Protein AF-A0A2E9J8L7-F1 (afdb_monomer_lite)

Structure (mmCIF, N/CA/C/O backbone):
data_AF-A0A2E9J8L7-F1
#
_entry.id   AF-A0A2E9J8L7-F1
#
loop_
_atom_site.group_PDB
_atom_site.id
_atom_site.type_symbol
_atom_site.label_atom_id
_atom_site.label_alt_id
_atom_site.label_comp_id
_atom_site.label_asym_id
_atom_site.label_entity_id
_atom_site.label_seq_id
_atom_site.pdbx_PDB_ins_code
_atom_site.Cartn_x
_atom_site.Cartn_y
_atom_site.Cartn_z
_atom_site.occupancy
_atom_site.B_iso_or_equiv
_atom_site.auth_seq_id
_atom_site.auth_comp_id
_atom_site.auth_asym_id
_atom_site.auth_atom_id
_atom_site.pdbx_PDB_model_num
ATOM 1 N N . MET A 1 1 ? 15.395 -12.326 2.574 1.00 74.88 1 MET A N 1
ATOM 2 C CA . MET A 1 1 ? 14.044 -12.925 2.425 1.00 74.88 1 MET A CA 1
ATOM 3 C C . MET A 1 1 ? 13.064 -11.916 1.829 1.00 74.88 1 MET A C 1
ATOM 5 O O . MET A 1 1 ? 12.472 -12.232 0.807 1.00 74.88 1 MET A O 1
ATOM 9 N N . PHE A 1 2 ? 12.984 -10.702 2.387 1.00 81.44 2 PHE A N 1
ATOM 10 C CA . PHE A 1 2 ? 12.194 -9.572 1.873 1.00 81.44 2 PHE A CA 1
ATOM 11 C C . PHE A 1 2 ? 12.421 -9.257 0.383 1.00 81.44 2 PHE A C 1
ATOM 13 O O . PHE A 1 2 ? 11.456 -9.144 -0.360 1.00 81.44 2 PHE A O 1
ATOM 20 N N . GLU A 1 3 ? 13.674 -9.258 -0.087 1.00 83.75 3 GLU A N 1
ATOM 21 C CA . GLU A 1 3 ? 14.000 -9.020 -1.507 1.00 83.75 3 GLU A CA 1
ATOM 22 C C . GLU A 1 3 ? 13.306 -9.982 -2.485 1.00 83.75 3 GLU A C 1
ATOM 24 O O . GLU A 1 3 ? 12.950 -9.594 -3.594 1.00 83.75 3 GLU A O 1
ATOM 29 N N . ARG A 1 4 ? 13.054 -11.236 -2.079 1.00 86.25 4 ARG A N 1
ATOM 30 C CA . ARG A 1 4 ? 12.307 -12.185 -2.921 1.00 86.25 4 ARG A CA 1
ATOM 31 C C . ARG A 1 4 ? 10.831 -11.819 -3.011 1.00 86.25 4 ARG A C 1
ATOM 33 O O . ARG A 1 4 ? 10.269 -11.886 -4.093 1.00 86.25 4 ARG A O 1
ATOM 40 N N . ILE A 1 5 ? 10.233 -11.413 -1.892 1.00 87.56 5 ILE A N 1
ATOM 41 C CA . ILE A 1 5 ? 8.831 -10.985 -1.831 1.00 87.56 5 ILE A CA 1
ATOM 42 C C . ILE A 1 5 ? 8.65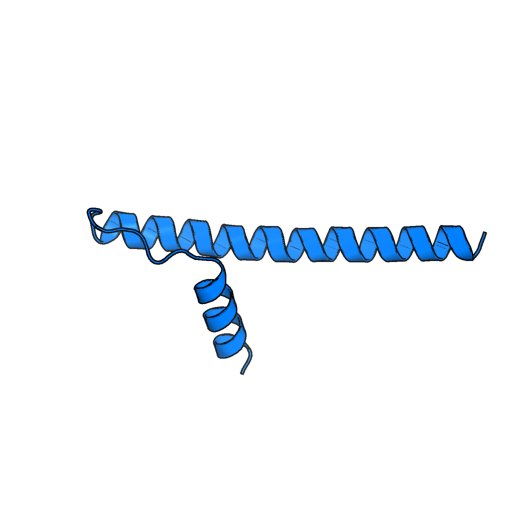5 -9.710 -2.650 1.00 87.56 5 ILE A C 1
ATOM 44 O O . ILE A 1 5 ? 7.777 -9.662 -3.502 1.00 87.56 5 ILE A O 1
ATOM 48 N N . LYS A 1 6 ? 9.541 -8.727 -2.459 1.00 85.50 6 LYS A N 1
ATOM 49 C CA . LYS A 1 6 ? 9.559 -7.480 -3.226 1.00 85.50 6 LYS A CA 1
ATOM 50 C C . LYS A 1 6 ? 9.636 -7.741 -4.727 1.00 85.50 6 LYS A C 1
ATOM 52 O O . LYS A 1 6 ? 8.804 -7.234 -5.469 1.00 85.50 6 LYS A O 1
ATOM 57 N N . LYS A 1 7 ? 10.566 -8.594 -5.161 1.00 84.62 7 LYS A N 1
ATOM 58 C CA . LYS A 1 7 ? 10.715 -8.946 -6.577 1.00 84.62 7 LYS A CA 1
ATOM 59 C C . LYS A 1 7 ? 9.499 -9.692 -7.133 1.00 84.62 7 LYS A C 1
ATOM 61 O O . LYS A 1 7 ? 9.083 -9.407 -8.248 1.00 84.62 7 LYS A O 1
ATOM 66 N N . SER A 1 8 ? 8.923 -10.626 -6.372 1.00 85.56 8 SER A N 1
ATOM 67 C CA . SER A 1 8 ? 7.687 -11.314 -6.774 1.00 85.56 8 SER A CA 1
ATOM 68 C C . SER A 1 8 ? 6.506 -10.354 -6.875 1.00 85.56 8 SER A C 1
ATOM 70 O O . SER A 1 8 ? 5.696 -10.490 -7.780 1.00 85.56 8 SER A O 1
ATOM 72 N N . TRP A 1 9 ? 6.413 -9.391 -5.960 1.00 87.38 9 TRP A N 1
ATOM 73 C CA . TRP A 1 9 ? 5.366 -8.377 -5.967 1.00 87.38 9 TRP A CA 1
ATOM 74 C C . TRP A 1 9 ? 5.493 -7.469 -7.187 1.00 87.38 9 TRP A C 1
ATOM 76 O O . TRP A 1 9 ? 4.530 -7.273 -7.917 1.00 87.38 9 TRP A O 1
ATOM 86 N N . GLU A 1 10 ? 6.703 -6.986 -7.458 1.00 85.31 10 GLU A N 1
ATOM 87 C CA . GLU A 1 10 ? 6.997 -6.217 -8.662 1.00 85.31 10 GLU A CA 1
ATOM 88 C C . GLU A 1 10 ? 6.648 -7.009 -9.936 1.00 85.31 10 GLU A C 1
ATOM 90 O O . GLU A 1 10 ? 5.996 -6.456 -10.810 1.00 85.31 10 GLU A O 1
ATOM 95 N N . ASP A 1 11 ? 6.960 -8.308 -10.025 1.00 85.38 11 ASP A N 1
ATOM 96 C CA . ASP A 1 11 ? 6.636 -9.133 -11.208 1.00 85.38 11 ASP A CA 1
ATOM 97 C C . ASP A 1 11 ? 5.124 -9.336 -11.437 1.00 85.38 11 ASP A C 1
ATOM 99 O O . ASP A 1 11 ? 4.704 -9.546 -12.572 1.00 85.38 11 ASP A O 1
ATOM 103 N N . ILE A 1 12 ? 4.301 -9.268 -10.382 1.00 86.38 12 ILE A N 1
ATOM 104 C CA . ILE A 1 12 ? 2.831 -9.351 -10.486 1.00 86.38 12 ILE A CA 1
ATOM 105 C C . ILE A 1 12 ? 2.253 -8.054 -11.062 1.00 86.38 12 ILE A C 1
ATOM 107 O O . ILE A 1 12 ? 1.303 -8.093 -11.843 1.00 86.38 12 ILE A O 1
ATOM 111 N N . TRP A 1 13 ? 2.809 -6.910 -10.659 1.00 82.12 13 TRP A N 1
ATOM 112 C CA . TRP A 1 13 ? 2.248 -5.592 -10.963 1.00 82.12 13 TRP A CA 1
ATOM 113 C C . TRP A 1 13 ? 2.877 -4.909 -12.180 1.00 82.12 13 TRP A C 1
ATOM 115 O O . TRP A 1 13 ? 2.220 -4.077 -12.801 1.00 82.12 13 TRP A O 1
ATOM 125 N N . LEU A 1 14 ? 4.120 -5.240 -12.534 1.00 81.94 14 LEU A N 1
ATOM 126 C CA . LEU A 1 14 ? 4.799 -4.711 -13.716 1.00 81.94 14 LEU A CA 1
ATOM 127 C C . LEU A 1 14 ? 4.548 -5.626 -14.927 1.00 81.94 14 LEU A C 1
ATOM 129 O O . LEU A 1 14 ? 5.109 -6.725 -14.992 1.00 81.94 14 LEU A O 1
ATOM 133 N N . PRO A 1 15 ? 3.750 -5.202 -15.924 1.00 72.38 15 PRO A N 1
ATOM 134 C CA . PRO A 1 15 ? 3.575 -5.979 -17.143 1.00 72.38 15 PRO A CA 1
ATOM 135 C C . PRO A 1 15 ? 4.898 -6.052 -17.922 1.00 72.38 15 PRO A C 1
ATOM 137 O O . PRO A 1 15 ? 5.562 -5.047 -18.155 1.00 72.38 15 PRO A O 1
ATOM 140 N N . LYS A 1 16 ? 5.276 -7.245 -18.400 1.00 67.88 16 LYS A N 1
ATOM 141 C CA . LYS A 1 16 ? 6.525 -7.473 -19.166 1.00 67.88 16 LYS A CA 1
ATOM 142 C C . LYS A 1 16 ? 6.497 -6.918 -20.601 1.00 67.88 16 LYS A C 1
ATOM 144 O O . LYS A 1 16 ? 7.372 -7.234 -21.402 1.00 67.88 16 LYS A O 1
ATOM 149 N N . LEU A 1 17 ? 5.486 -6.127 -20.945 1.00 63.88 17 LEU A N 1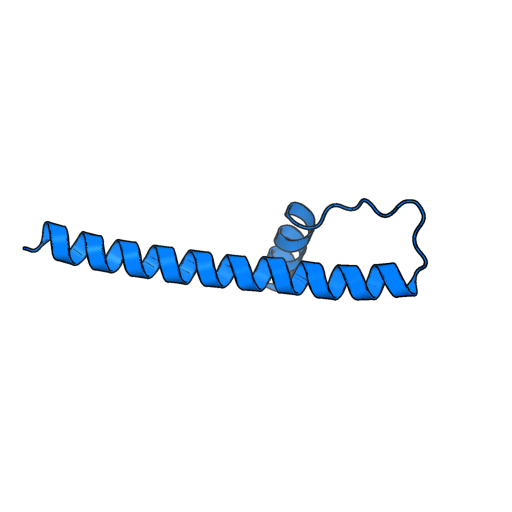
ATOM 150 C CA . LEU A 1 17 ? 5.187 -5.698 -22.306 1.00 63.88 17 LEU A CA 1
ATOM 151 C C . LEU A 1 17 ? 5.979 -4.452 -22.675 1.00 63.88 17 LEU A C 1
ATOM 153 O O . LEU A 1 17 ? 5.543 -3.336 -22.422 1.00 63.88 17 LEU A O 1
ATOM 157 N N . GLN A 1 18 ? 7.113 -4.655 -23.333 1.00 63.41 18 GLN A N 1
ATOM 158 C CA . GLN A 1 18 ? 7.773 -3.612 -24.113 1.00 63.41 18 GLN A CA 1
ATOM 159 C C . GLN A 1 18 ? 8.476 -4.236 -25.332 1.00 63.41 18 GLN A C 1
ATOM 161 O O . GLN A 1 18 ? 9.681 -4.084 -25.530 1.00 63.41 18 GLN A O 1
ATOM 166 N N . ASP A 1 19 ? 7.709 -4.949 -26.163 1.00 55.56 19 ASP A N 1
ATOM 167 C CA . ASP A 1 19 ? 8.150 -5.333 -27.506 1.00 55.56 19 ASP A CA 1
ATOM 168 C C . ASP A 1 19 ? 8.206 -4.069 -28.384 1.00 55.56 19 ASP A C 1
ATOM 170 O O . ASP A 1 19 ? 7.181 -3.567 -28.842 1.00 55.56 19 ASP A O 1
ATOM 174 N N . GLY A 1 20 ? 9.410 -3.505 -28.562 1.00 63.34 20 GLY A N 1
ATOM 175 C CA . GLY A 1 20 ? 9.675 -2.408 -29.510 1.00 63.34 20 GLY A CA 1
ATOM 176 C C . GLY A 1 20 ? 10.354 -1.141 -28.962 1.00 63.34 20 GLY A C 1
ATOM 177 O O . GLY A 1 20 ? 10.588 -0.217 -29.736 1.00 63.34 20 GLY A O 1
ATOM 178 N N . LYS A 1 21 ? 10.686 -1.066 -27.665 1.00 64.38 21 LYS A N 1
ATOM 179 C CA . LYS A 1 21 ? 11.325 0.112 -27.032 1.00 64.38 21 LYS A CA 1
ATOM 180 C C . LYS A 1 21 ? 12.849 -0.027 -26.918 1.00 64.38 21 LYS A C 1
ATOM 182 O O . LYS A 1 21 ? 13.384 -1.132 -26.822 1.00 64.38 21 LYS A O 1
ATOM 187 N N . THR A 1 22 ? 13.567 1.097 -26.887 1.00 73.06 22 THR A N 1
ATOM 188 C CA . THR A 1 22 ? 15.034 1.105 -26.722 1.00 73.06 22 THR A CA 1
ATOM 189 C C . THR A 1 22 ? 15.417 0.710 -25.288 1.00 73.06 22 THR A C 1
ATOM 191 O O . THR A 1 22 ? 14.731 1.093 -24.343 1.00 73.06 22 THR A O 1
ATOM 194 N N . LYS A 1 23 ? 16.543 -0.000 -25.080 1.00 71.38 23 LYS A N 1
ATOM 195 C CA . LYS A 1 23 ? 16.987 -0.495 -23.748 1.00 71.38 23 LYS A CA 1
ATOM 196 C C . LYS A 1 23 ? 17.020 0.578 -22.646 1.00 71.38 23 LYS A C 1
ATOM 198 O O . LYS A 1 23 ? 16.720 0.282 -21.497 1.00 71.38 23 LYS A O 1
ATOM 203 N N . VAL A 1 24 ? 17.355 1.817 -23.003 1.00 74.69 24 VAL A N 1
ATOM 204 C CA . VAL A 1 24 ? 17.423 2.953 -22.067 1.00 74.69 24 VAL A CA 1
ATOM 205 C C . VAL A 1 24 ? 16.030 3.420 -21.627 1.00 74.69 24 VAL A C 1
ATOM 207 O O . VAL A 1 24 ? 15.828 3.763 -20.464 1.00 74.69 24 VAL A O 1
ATOM 210 N N . GLU A 1 25 ? 15.053 3.415 -22.534 1.00 71.88 25 GLU A N 1
ATOM 211 C CA . GLU A 1 25 ? 13.668 3.796 -22.223 1.00 71.88 25 GLU A CA 1
ATOM 212 C C . GLU A 1 25 ? 13.009 2.742 -21.330 1.00 71.88 25 GLU A C 1
ATOM 214 O O . GLU A 1 25 ? 12.410 3.084 -20.316 1.00 71.88 25 GLU A O 1
ATOM 219 N N . LEU A 1 26 ? 13.251 1.465 -21.638 1.00 75.31 26 LEU A N 1
ATOM 220 C CA . LEU A 1 26 ? 12.848 0.307 -20.837 1.00 75.31 26 LEU A CA 1
ATOM 221 C C . LEU A 1 26 ? 13.295 0.402 -19.370 1.00 75.31 26 LEU A C 1
ATOM 223 O O . LEU A 1 26 ? 12.511 0.159 -18.453 1.00 75.31 26 LEU A O 1
ATOM 227 N N . GLU A 1 27 ? 14.566 0.730 -19.126 1.00 76.31 27 GLU A N 1
ATOM 228 C CA . GLU A 1 27 ? 15.111 0.814 -17.765 1.00 76.31 27 GLU A CA 1
ATOM 229 C C . GLU A 1 27 ? 14.545 1.995 -16.973 1.00 76.31 27 GLU A C 1
ATOM 231 O O . GLU A 1 27 ? 14.263 1.856 -15.773 1.00 76.31 27 GLU A O 1
ATOM 236 N N . ARG A 1 28 ? 14.347 3.138 -17.641 1.00 75.38 28 ARG A N 1
ATOM 237 C CA . ARG A 1 28 ? 13.740 4.331 -17.041 1.00 75.38 28 ARG A CA 1
ATOM 238 C C . ARG A 1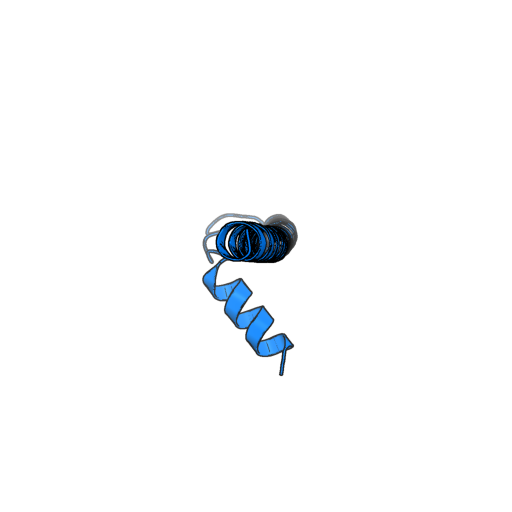 28 ? 12.279 4.084 -16.677 1.00 75.38 28 ARG A C 1
ATOM 240 O O . ARG A 1 28 ? 11.884 4.390 -15.549 1.00 75.38 28 ARG A O 1
ATOM 247 N N . ASP A 1 29 ? 11.515 3.511 -17.601 1.00 79.88 29 ASP A N 1
ATOM 248 C CA . ASP A 1 29 ? 10.088 3.241 -17.427 1.00 79.88 29 ASP A CA 1
ATOM 249 C C . ASP A 1 29 ? 9.887 2.199 -16.314 1.00 79.88 29 ASP A C 1
ATOM 251 O O . ASP A 1 29 ? 9.118 2.437 -15.384 1.00 79.88 29 ASP A O 1
ATOM 255 N N . ARG A 1 30 ? 10.713 1.142 -16.275 1.00 79.81 30 ARG A N 1
ATOM 256 C CA . ARG A 1 30 ? 10.705 0.155 -15.181 1.00 79.81 30 ARG A CA 1
ATOM 257 C C . ARG A 1 30 ? 10.951 0.790 -13.809 1.00 79.81 30 ARG A C 1
ATOM 259 O O . ARG A 1 30 ? 10.278 0.451 -12.839 1.00 79.81 30 ARG A O 1
ATOM 266 N N . HIS A 1 31 ? 11.927 1.693 -13.697 1.00 81.38 31 HIS A N 1
ATOM 267 C CA . HIS A 1 31 ? 12.212 2.374 -12.429 1.00 81.38 31 HIS A CA 1
ATOM 268 C C . HIS A 1 31 ? 11.050 3.257 -11.972 1.00 81.38 31 HIS A C 1
ATOM 270 O O . HIS A 1 31 ? 10.783 3.357 -10.773 1.00 81.38 31 HIS A O 1
ATOM 276 N N . TYR A 1 32 ? 10.385 3.924 -12.913 1.00 83.69 32 TYR A N 1
ATOM 277 C CA . TYR A 1 32 ? 9.207 4.728 -12.621 1.00 83.69 32 TYR A CA 1
ATOM 278 C C . TYR A 1 32 ? 8.031 3.853 -12.170 1.00 83.69 32 TYR A C 1
ATOM 280 O O . TYR A 1 32 ? 7.484 4.094 -11.094 1.00 83.69 32 TYR A O 1
ATOM 288 N N . GLU A 1 33 ? 7.707 2.808 -12.926 1.00 85.44 33 GLU A N 1
ATOM 289 C CA . GLU A 1 33 ? 6.603 1.889 -12.638 1.00 85.44 33 GLU A CA 1
ATOM 290 C C . GLU A 1 33 ? 6.809 1.138 -11.314 1.00 85.44 33 GLU A C 1
ATOM 292 O O . GLU A 1 33 ? 5.889 1.051 -10.503 1.00 85.44 33 GLU A O 1
ATOM 297 N N . ALA A 1 34 ? 8.031 0.689 -11.012 1.00 86.31 34 ALA A N 1
ATOM 298 C CA . ALA A 1 34 ? 8.332 0.053 -9.729 1.00 86.31 34 ALA A CA 1
ATOM 299 C C . ALA A 1 34 ? 8.091 1.007 -8.548 1.00 86.31 34 ALA A C 1
ATOM 301 O O . ALA A 1 34 ? 7.444 0.639 -7.566 1.00 86.31 34 ALA A O 1
ATOM 302 N N . ARG A 1 35 ? 8.557 2.263 -8.643 1.00 89.00 35 ARG A N 1
ATOM 303 C CA . ARG A 1 35 ? 8.269 3.282 -7.617 1.00 89.00 35 ARG A CA 1
ATOM 304 C C . ARG A 1 35 ? 6.776 3.567 -7.507 1.00 89.00 35 ARG A C 1
ATOM 306 O O . ARG A 1 35 ? 6.288 3.751 -6.396 1.00 89.00 35 ARG A O 1
ATOM 313 N N . TRP A 1 36 ? 6.064 3.590 -8.631 1.00 90.75 36 TRP A N 1
ATOM 314 C CA . TRP A 1 36 ? 4.624 3.814 -8.673 1.00 90.75 36 TRP A CA 1
ATOM 315 C C . TRP A 1 36 ? 3.864 2.722 -7.910 1.00 90.75 36 TRP A C 1
ATOM 317 O O . TRP A 1 36 ? 3.042 3.052 -7.054 1.00 90.75 36 TRP A O 1
ATOM 327 N N . VAL A 1 37 ? 4.193 1.444 -8.131 1.00 90.94 37 VAL A N 1
ATOM 328 C CA . VAL A 1 37 ? 3.573 0.309 -7.421 1.00 90.94 37 VAL A CA 1
ATOM 329 C C . VAL A 1 37 ? 3.815 0.409 -5.914 1.00 90.94 37 VAL A C 1
ATOM 331 O O . VAL A 1 37 ? 2.880 0.270 -5.123 1.00 90.94 37 VAL A O 1
ATOM 334 N N . TRP A 1 38 ? 5.051 0.700 -5.497 1.00 90.75 38 TRP A N 1
ATOM 335 C CA . TRP A 1 38 ? 5.386 0.840 -4.076 1.00 90.75 38 TRP A CA 1
ATOM 336 C C . TRP A 1 38 ? 4.713 2.047 -3.419 1.00 90.75 38 TRP A C 1
ATOM 338 O O . TRP A 1 38 ? 4.218 1.922 -2.299 1.00 90.75 38 TRP A O 1
ATOM 348 N N . TYR A 1 39 ? 4.638 3.184 -4.116 1.00 92.94 39 TYR A N 1
ATOM 349 C CA . TYR A 1 39 ? 3.927 4.371 -3.641 1.00 92.94 39 TYR A CA 1
ATOM 350 C C . TYR A 1 39 ? 2.444 4.071 -3.389 1.00 92.94 39 TYR A C 1
ATOM 352 O O . TYR A 1 39 ? 1.940 4.337 -2.300 1.00 92.94 39 TYR A O 1
ATOM 360 N N . HIS A 1 40 ? 1.765 3.436 -4.349 1.00 91.62 40 HIS A N 1
ATOM 361 C CA . HIS A 1 40 ? 0.349 3.086 -4.206 1.00 91.62 40 HIS A CA 1
ATOM 362 C C . HIS A 1 40 ? 0.119 1.994 -3.157 1.00 91.62 40 HIS A C 1
ATOM 364 O O . HIS A 1 40 ? -0.881 2.038 -2.447 1.00 91.62 40 HIS A O 1
ATOM 370 N N . THR A 1 41 ? 1.050 1.046 -3.009 1.00 93.19 41 THR A N 1
ATOM 371 C CA . THR A 1 41 ? 0.974 0.019 -1.957 1.00 93.19 41 THR A CA 1
ATOM 372 C C . THR A 1 41 ? 1.026 0.661 -0.568 1.00 93.19 41 THR A C 1
ATOM 374 O O . THR A 1 41 ? 0.222 0.320 0.297 1.00 93.19 41 THR A O 1
ATOM 377 N N . LEU A 1 42 ? 1.930 1.622 -0.356 1.00 94.56 42 LEU A N 1
ATOM 378 C CA . LEU A 1 42 ? 2.037 2.342 0.914 1.00 94.56 42 LEU A CA 1
ATOM 379 C C . LEU A 1 42 ? 0.803 3.216 1.176 1.00 94.56 42 LEU A C 1
ATOM 381 O O . LEU A 1 42 ? 0.262 3.183 2.279 1.00 94.56 42 LEU A O 1
ATOM 385 N N . LEU A 1 43 ? 0.314 3.921 0.151 1.00 96.06 43 LEU A N 1
ATOM 386 C CA . LEU A 1 43 ? -0.907 4.724 0.239 1.00 96.06 43 LEU A CA 1
ATOM 387 C C . LEU A 1 43 ? -2.134 3.868 0.598 1.00 96.06 43 LEU A C 1
ATOM 389 O O . LEU A 1 43 ? -2.932 4.242 1.452 1.00 96.06 43 LEU A O 1
ATOM 393 N N . ALA A 1 44 ? -2.276 2.690 -0.014 1.00 96.38 44 ALA A N 1
ATOM 394 C CA . ALA A 1 44 ? -3.368 1.769 0.293 1.00 96.38 44 ALA A CA 1
ATOM 395 C C . ALA A 1 44 ? -3.323 1.285 1.752 1.00 96.38 44 ALA A C 1
ATOM 397 O O . ALA A 1 44 ? -4.369 1.178 2.393 1.00 96.38 44 ALA A O 1
ATOM 398 N N . ILE A 1 45 ? -2.125 1.034 2.294 1.00 97.12 45 ILE A N 1
ATOM 399 C CA . ILE A 1 45 ? -1.939 0.674 3.707 1.00 97.12 45 ILE A CA 1
ATOM 400 C C . ILE A 1 45 ? -2.355 1.835 4.620 1.00 97.12 45 ILE A C 1
ATOM 402 O O . ILE A 1 45 ? -3.079 1.611 5.588 1.00 97.12 45 ILE A O 1
ATOM 406 N N . GLU A 1 46 ? -1.949 3.066 4.309 1.00 97.19 46 GLU A N 1
ATOM 407 C CA . GLU A 1 46 ? -2.322 4.258 5.083 1.00 97.19 46 GLU A CA 1
ATOM 408 C C . GLU A 1 46 ? -3.844 4.464 5.123 1.00 97.19 46 GLU A C 1
ATOM 410 O O . GLU A 1 46 ? -4.429 4.672 6.193 1.00 97.19 46 GLU A O 1
ATOM 415 N N . ILE A 1 47 ? -4.508 4.324 3.974 1.00 97.62 47 ILE A N 1
ATOM 416 C CA . ILE A 1 47 ? -5.970 4.407 3.877 1.00 97.62 47 ILE A CA 1
ATOM 417 C C . ILE A 1 47 ? -6.631 3.268 4.662 1.00 97.62 47 ILE A C 1
ATOM 419 O O . ILE A 1 47 ? -7.606 3.500 5.380 1.00 97.62 47 ILE A O 1
ATOM 423 N N . ALA A 1 48 ? -6.107 2.043 4.572 1.00 97.69 48 ALA A N 1
ATOM 424 C CA . ALA A 1 48 ? -6.642 0.901 5.308 1.00 97.69 48 ALA A CA 1
ATOM 425 C C . ALA A 1 48 ? -6.552 1.111 6.827 1.00 97.69 48 ALA A C 1
ATOM 427 O O . ALA A 1 48 ? -7.542 0.910 7.528 1.00 97.69 48 ALA A O 1
ATOM 428 N N . ILE A 1 49 ? -5.404 1.573 7.332 1.00 97.81 49 ILE A N 1
ATOM 429 C CA . ILE A 1 49 ? -5.219 1.889 8.756 1.00 97.81 49 ILE A CA 1
ATOM 430 C C . ILE A 1 49 ? -6.179 3.002 9.186 1.00 97.81 49 ILE A C 1
ATOM 432 O O . ILE A 1 49 ? -6.844 2.870 10.212 1.00 97.81 49 ILE A O 1
ATOM 436 N N . SER A 1 50 ? -6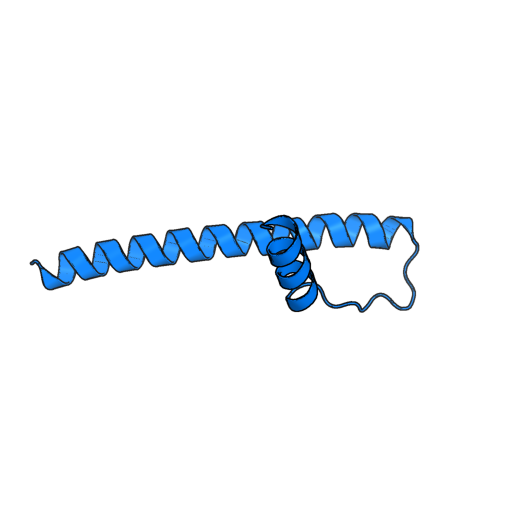.303 4.064 8.388 1.00 97.50 50 SER A N 1
ATOM 437 C CA . SER A 1 50 ? -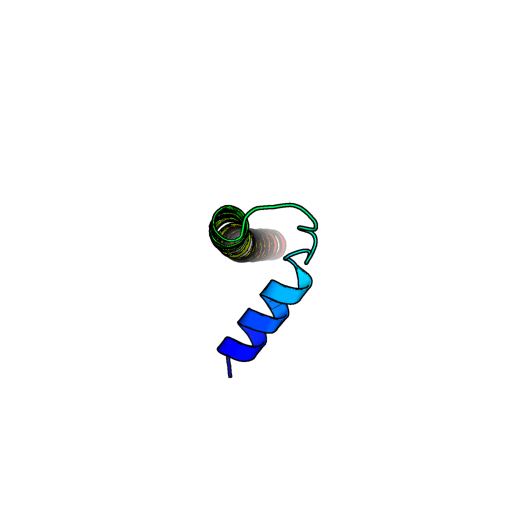7.213 5.175 8.687 1.00 97.50 50 SER A CA 1
ATOM 438 C C . SER A 1 50 ? -8.666 4.699 8.780 1.00 97.50 50 SER A C 1
ATOM 440 O O . SER A 1 50 ? -9.361 5.023 9.740 1.00 97.50 50 SER A O 1
ATOM 442 N N . ASN A 1 51 ? -9.109 3.854 7.845 1.00 97.56 51 ASN A N 1
ATOM 443 C CA . ASN A 1 51 ? -10.442 3.251 7.882 1.00 97.56 51 ASN A CA 1
ATOM 444 C C . ASN A 1 51 ? -10.645 2.335 9.095 1.00 97.56 51 ASN A C 1
ATOM 446 O O . ASN A 1 51 ? -11.718 2.363 9.692 1.00 97.56 51 ASN A O 1
ATOM 450 N N . LEU A 1 52 ? -9.638 1.551 9.492 1.00 97.25 52 LEU A N 1
ATOM 451 C CA . LEU A 1 52 ? -9.711 0.719 10.698 1.00 97.25 52 LEU A CA 1
ATOM 452 C C . LEU A 1 52 ? -9.838 1.566 11.970 1.00 97.25 52 LEU A C 1
ATOM 454 O O . LEU A 1 52 ? -10.626 1.221 12.848 1.00 97.25 52 LEU A O 1
ATOM 458 N N . LEU A 1 53 ? -9.110 2.683 12.061 1.00 96.56 53 LEU A N 1
ATOM 459 C CA . LEU A 1 53 ? -9.228 3.626 13.177 1.00 96.56 53 LEU A CA 1
ATOM 460 C C . LEU A 1 53 ? -10.614 4.275 13.216 1.00 96.56 53 LEU A C 1
ATOM 462 O O . LEU A 1 53 ? -11.239 4.317 14.275 1.00 96.56 53 LEU A O 1
ATOM 466 N N . LEU A 1 54 ? -11.119 4.728 12.066 1.00 96.88 54 LEU A N 1
ATOM 467 C CA . LEU A 1 54 ? -12.465 5.294 11.958 1.00 96.88 54 LEU A CA 1
ATOM 468 C C . LEU A 1 54 ? -13.541 4.271 12.339 1.00 96.88 54 LEU A C 1
ATOM 470 O O . LEU A 1 54 ? -14.435 4.596 13.117 1.00 96.88 54 LEU A O 1
ATOM 474 N N . LEU A 1 55 ? -13.434 3.028 11.860 1.00 96.88 55 LEU A N 1
ATOM 475 C CA . LEU A 1 55 ? -14.340 1.936 12.228 1.00 96.88 55 LEU A CA 1
ATOM 476 C C . LEU A 1 55 ? -14.279 1.622 13.722 1.00 96.88 55 LEU A C 1
ATOM 478 O O . LEU A 1 55 ? -15.318 1.432 14.349 1.00 96.88 55 LEU A O 1
ATOM 482 N N . TYR A 1 56 ? -13.081 1.590 14.305 1.00 96.94 56 TYR A N 1
ATOM 483 C CA . TYR A 1 56 ? -12.917 1.369 15.738 1.00 96.94 56 TYR A CA 1
ATOM 484 C C . TYR A 1 56 ? -13.626 2.452 16.556 1.00 96.94 56 TYR A C 1
ATOM 486 O O . TYR A 1 56 ? -14.353 2.125 17.494 1.00 96.94 56 TYR A O 1
ATOM 494 N N . ILE A 1 57 ? -13.464 3.724 16.177 1.00 96.62 57 ILE A N 1
ATOM 495 C CA . ILE A 1 57 ? -14.166 4.844 16.814 1.00 96.62 57 ILE A CA 1
ATOM 496 C C . ILE A 1 57 ? -15.682 4.696 16.632 1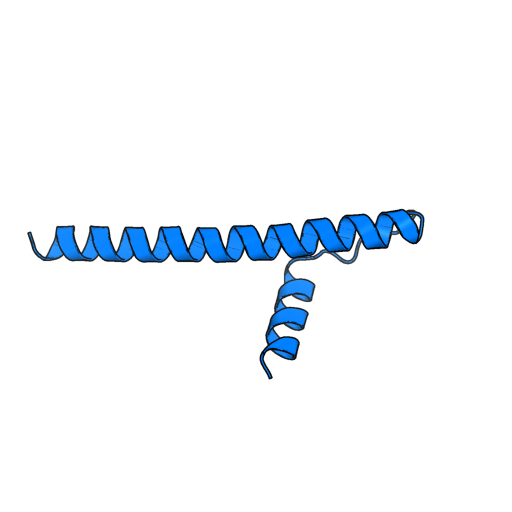.00 96.62 57 ILE A C 1
ATOM 498 O O . ILE A 1 57 ? -16.414 4.816 17.608 1.00 96.62 57 ILE A O 1
ATOM 502 N N . ALA A 1 58 ? -16.149 4.379 15.422 1.00 95.69 58 ALA A N 1
ATOM 503 C CA . ALA A 1 58 ? -17.572 4.243 15.113 1.00 95.69 58 ALA A CA 1
ATOM 504 C C . ALA A 1 58 ? -18.270 3.092 15.859 1.00 95.69 58 ALA A C 1
ATOM 506 O O . ALA A 1 58 ? -19.465 3.178 16.100 1.00 95.69 58 ALA A O 1
ATOM 507 N N . ILE A 1 59 ? -17.549 2.018 16.203 1.00 96.38 59 ILE A N 1
ATOM 508 C CA . ILE A 1 59 ? -18.081 0.894 16.998 1.00 96.38 59 ILE A CA 1
ATOM 509 C C . ILE A 1 59 ? -18.020 1.187 18.506 1.00 96.38 59 ILE A C 1
ATOM 511 O O . ILE A 1 59 ? -18.801 0.632 19.278 1.00 96.38 59 ILE A O 1
ATOM 515 N N . LYS A 1 60 ? -17.036 1.977 18.953 1.00 89.50 60 LYS A N 1
ATOM 516 C CA . LYS A 1 60 ? -16.833 2.305 20.374 1.00 89.50 60 LYS A CA 1
ATOM 517 C C . LYS A 1 60 ? -17.703 3.458 20.876 1.00 89.50 60 LYS A C 1
ATOM 519 O O . LYS A 1 60 ? -17.891 3.540 22.090 1.00 89.50 60 LYS A O 1
ATOM 524 N N . ILE A 1 61 ? -18.154 4.332 19.979 1.00 76.88 61 ILE A N 1
ATOM 525 C CA . ILE A 1 61 ? -19.198 5.344 20.209 1.00 76.88 61 ILE A CA 1
ATOM 526 C C . ILE A 1 61 ? -20.567 4.669 20.165 1.00 76.88 61 ILE A C 1
ATOM 528 O O . ILE A 1 61 ? -21.392 5.004 21.042 1.00 76.88 61 ILE A O 1
#

Radius of gyration: 17.3 Å; chains: 1; bounding box: 37×18×50 Å

pLDDT: mean 85.11, std 10.8, range [55.56, 97.81]

Secondary structure (DSSP, 8-state):
-HHHHHHHHHHHHS----TT--HHHHHHHHHHHHHHHHHHHHHHHHHHHHHHHHHHHHHH-

Foldseek 3Di:
DVVVVLVVQLPVQDDPDDPPDDPVVVVVVSVVSSVVSVVVVVVVVVVVVVVVVVVVVVVVD

Sequence (61 aa):
MFERIKKSWEDIWLPKLQDGKTKVELERDRHYEARWVWYHTLLAIEIAISNLLLLYIAIKI